Protein AF-A0A6J4TPU3-F1 (afdb_monomer)

Mean predicted aligned error: 2.57 Å

InterPro domains:
  IPR001926 Tryptophan synthase beta chain-like, PALP domain [PF00291] (1-120)
  IPR036052 Tryptophan synthase beta chain-like, PALP domain superfamily [G3DSA:3.40.50.1100] (1-124)
  IPR036052 Tryptophan synthase beta chain-like, PALP domain superfamily [SSF53686] (1-128)

Secondary structure (DSSP, 8-state):
-HHHHHHHH-TTS--EEEEEGGG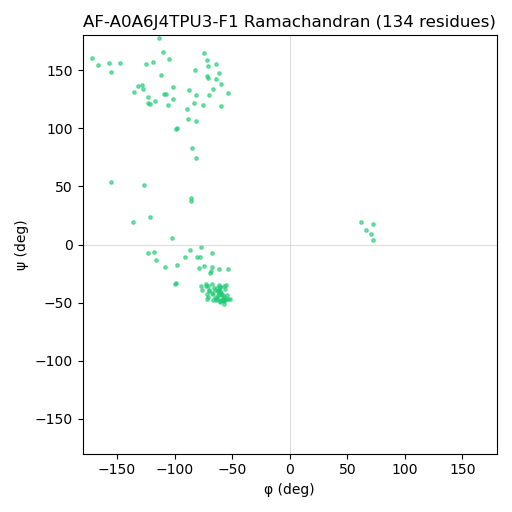-HHHHHHHHTS----PPP-SS-GGG--SS--HHHHHHHHHH-SEEEEE-HHHHHHHHHHHHHHH-----HHHHHHHHHHHTTSS--TTS------------HHHHHHHHHT--

Foldseek 3Di:
DVLVVCCVPPVVDAAEAEAAPQQCQLQVCLVVVHKDFADQGDAQQPVRRGRIDDPVVSVSCNVRHPYYYYAYNLLLLVQQLCCCVPVVDQAGSNQSRQVSCDVVVVDDQPPHDDDGGRPGRPDDPVRNVCSNPVPD

Sequence (136 aa):
GCATAAEALAAAARVVGVEPEAGDDVRQSLAAGRPVTIATPRTIADGQQTNAPGRHTFAVISSLVDEVTVASDDEIVAAMRFLFERTKLVVEPSGACALAALLAGRVDGRGLRVGVTLSGGNVDVRRFAALLTGLR

Radius of gyration: 15.07 Å; Cα contacts (8 Å, |Δi|>4): 212; chains: 1; bounding box: 31×36×42 Å

Organism: NCBI:txid1497501

Nearest PDB structures (foldseek):
  2zpu-assembly1_A  TM=9.771E-01  e=3.877E-13  Schizosaccharomyces pombe
  2gn1-assembly1_A  TM=9.432E-01  e=2.865E-11  Salmonella enterica subsp. enterica serovar Typhimurium
  8y1j-assembly1_B-2  TM=9.125E-01  e=3.987E-10  Pseudomonas aeruginosa PAO1
  8y1j-assembly1_A-2  TM=9.101E-01  e=4.251E-10  Pseudomonas aeruginosa PAO1
  8zkv-assembly1_D  TM=9.083E-01  e=1.746E-09  Escherichia coli K-12

pLDDT: mean 97.0, std 4.71, range [52.81, 98.81]

Structure (mmCIF, N/CA/C/O backbone):
data_AF-A0A6J4TPU3-F1
#
_entry.id   AF-A0A6J4TPU3-F1
#
loop_
_atom_site.group_PDB
_atom_site.id
_atom_site.type_symbol
_atom_site.label_atom_id
_atom_site.label_alt_id
_atom_site.label_comp_id
_atom_site.label_asym_id
_atom_site.label_entity_id
_atom_site.label_seq_id
_atom_site.pdbx_PDB_ins_code
_atom_site.Cartn_x
_atom_site.Cartn_y
_atom_site.Cartn_z
_atom_site.occupancy
_atom_site.B_iso_or_equiv
_atom_site.auth_seq_id
_atom_site.auth_comp_id
_atom_site.auth_asym_id
_atom_site.auth_atom_id
_atom_site.pdbx_PDB_model_num
ATOM 1 N N . GLY A 1 1 ? 0.221 -6.562 12.077 1.00 94.62 1 GLY A N 1
ATOM 2 C CA . GLY A 1 1 ? 1.119 -5.509 12.584 1.00 94.62 1 GLY A CA 1
ATOM 3 C C . GLY A 1 1 ? 0.343 -4.233 12.809 1.00 94.62 1 GLY A C 1
ATOM 4 O O . GLY A 1 1 ? -0.171 -4.046 13.900 1.00 94.62 1 GLY A O 1
ATOM 5 N N . CYS A 1 2 ? 0.193 -3.406 11.772 1.00 96.62 2 CYS A N 1
ATOM 6 C CA . CYS A 1 2 ? -0.519 -2.124 11.850 1.00 96.62 2 CYS A CA 1
ATOM 7 C C . CYS A 1 2 ? -1.938 -2.249 12.420 1.00 96.62 2 CYS A C 1
ATOM 9 O O . CYS A 1 2 ? -2.261 -1.520 13.346 1.00 96.62 2 CYS A O 1
ATOM 11 N N . ALA A 1 3 ? -2.732 -3.222 11.955 1.00 97.19 3 ALA A N 1
ATOM 12 C CA . ALA A 1 3 ? -4.082 -3.456 12.477 1.00 97.19 3 ALA A CA 1
ATOM 13 C C . ALA A 1 3 ? -4.094 -3.737 13.992 1.00 97.19 3 ALA A C 1
ATOM 15 O O . ALA A 1 3 ? -4.868 -3.149 14.728 1.00 97.19 3 ALA A O 1
ATOM 16 N N . THR A 1 4 ? -3.161 -4.556 14.486 1.00 97.44 4 THR A N 1
ATOM 17 C CA . THR A 1 4 ? -3.009 -4.839 15.924 1.00 97.44 4 THR A CA 1
ATOM 18 C C . THR A 1 4 ? -2.671 -3.585 16.734 1.00 97.44 4 THR A C 1
ATOM 20 O O . THR A 1 4 ? -3.175 -3.408 17.837 1.00 97.44 4 THR A O 1
ATOM 23 N N . ALA A 1 5 ? -1.815 -2.708 16.201 1.00 97.06 5 ALA A N 1
ATOM 24 C CA . ALA A 1 5 ? -1.487 -1.445 16.859 1.00 97.06 5 ALA A CA 1
ATOM 25 C C . ALA A 1 5 ? -2.669 -0.461 16.828 1.00 97.06 5 ALA A C 1
ATOM 27 O O . ALA A 1 5 ? -2.918 0.217 17.823 1.00 97.06 5 ALA A O 1
ATOM 28 N N . ALA A 1 6 ? -3.399 -0.401 15.710 1.00 96.44 6 ALA A N 1
ATOM 29 C CA . ALA A 1 6 ? -4.595 0.421 15.565 1.00 96.44 6 ALA A CA 1
ATOM 30 C C . ALA A 1 6 ? -5.694 -0.026 16.536 1.00 96.44 6 ALA A C 1
ATOM 32 O O . ALA A 1 6 ? -6.220 0.815 17.251 1.00 96.44 6 ALA A O 1
ATOM 33 N N . GLU A 1 7 ? -5.940 -1.329 16.663 1.00 96.69 7 GLU A N 1
ATOM 34 C CA . GLU A 1 7 ? -6.887 -1.886 17.636 1.00 96.69 7 GLU A CA 1
ATOM 35 C C . GLU A 1 7 ? -6.573 -1.425 19.070 1.00 96.69 7 GLU A C 1
ATOM 37 O O . GLU A 1 7 ? -7.454 -1.000 19.809 1.00 96.69 7 GLU A O 1
ATOM 42 N N . ALA A 1 8 ? -5.294 -1.431 19.460 1.00 97.44 8 ALA A N 1
ATOM 43 C CA . ALA A 1 8 ? -4.889 -1.055 20.814 1.00 97.44 8 ALA A CA 1
ATOM 44 C C . ALA A 1 8 ? -4.894 0.464 21.076 1.00 97.44 8 ALA A C 1
ATOM 46 O O . ALA A 1 8 ? -5.163 0.894 22.197 1.00 97.44 8 ALA A O 1
ATOM 47 N N . LEU A 1 9 ? -4.538 1.283 20.080 1.00 96.94 9 LEU A N 1
ATOM 48 C CA . LEU A 1 9 ? -4.271 2.720 20.265 1.00 96.94 9 LEU A CA 1
ATOM 49 C C . LEU A 1 9 ? -5.358 3.630 19.682 1.00 96.94 9 LEU A C 1
ATOM 51 O O . LEU A 1 9 ? -5.434 4.807 20.030 1.00 96.94 9 LEU A O 1
ATOM 55 N N . ALA A 1 10 ? -6.168 3.105 18.771 1.00 94.12 10 ALA A N 1
ATOM 56 C CA . ALA A 1 10 ? -7.156 3.838 17.998 1.00 94.12 10 ALA A CA 1
ATOM 57 C C . ALA A 1 10 ? -8.286 2.898 17.537 1.00 94.12 10 ALA A C 1
ATOM 59 O O . ALA A 1 10 ? -8.596 2.863 16.354 1.00 94.12 10 ALA A O 1
ATOM 60 N N . ALA A 1 11 ? -8.914 2.161 18.460 1.00 90.06 11 ALA A N 1
ATOM 61 C CA . ALA A 1 11 ? -9.918 1.125 18.159 1.00 90.06 11 ALA A CA 1
ATOM 62 C C . ALA A 1 11 ? -11.105 1.586 17.281 1.00 90.06 11 ALA A C 1
ATOM 64 O O . ALA A 1 11 ? -11.778 0.774 16.662 1.00 90.06 11 ALA A O 1
ATOM 65 N N . ALA A 1 12 ? -11.386 2.893 17.222 1.00 93.38 12 ALA A N 1
ATOM 66 C CA . ALA A 1 12 ? -12.421 3.458 16.350 1.00 93.38 12 ALA A CA 1
ATOM 67 C C . ALA A 1 12 ? -11.930 3.774 14.919 1.00 93.38 12 ALA A C 1
ATOM 69 O O . ALA A 1 12 ? -12.712 4.241 14.090 1.00 93.38 12 ALA A O 1
ATOM 70 N N . ALA A 1 13 ? -10.637 3.610 14.634 1.00 95.81 13 ALA A N 1
ATOM 71 C CA . ALA A 1 13 ? -10.059 3.881 13.328 1.00 95.81 13 ALA A CA 1
ATOM 72 C C . ALA A 1 13 ? -10.300 2.704 12.384 1.00 95.81 13 ALA A C 1
ATOM 74 O O . ALA A 1 13 ? -9.939 1.572 12.685 1.00 95.81 13 ALA A O 1
ATOM 75 N N . ARG A 1 14 ? -10.831 3.010 11.200 1.00 96.94 14 ARG A N 1
ATOM 76 C CA . ARG A 1 14 ? -10.950 2.049 10.106 1.00 96.94 14 ARG A CA 1
ATOM 77 C C . ARG A 1 14 ? -9.569 1.716 9.537 1.00 96.94 14 ARG A C 1
ATOM 79 O O . ARG A 1 14 ? -8.823 2.623 9.158 1.00 96.94 14 ARG A O 1
ATOM 86 N N . VAL A 1 15 ? -9.253 0.433 9.425 1.00 98.19 15 VAL A N 1
ATOM 87 C CA . VAL A 1 15 ? -8.020 -0.103 8.846 1.00 98.19 15 VAL A CA 1
ATOM 88 C C . VAL A 1 15 ? -8.322 -0.698 7.475 1.00 98.19 15 VAL A C 1
ATOM 90 O O . VAL A 1 15 ? -9.088 -1.649 7.351 1.00 98.19 15 VAL A O 1
ATOM 93 N N . VAL A 1 16 ? -7.674 -0.158 6.442 1.00 98.62 16 VAL A N 1
ATOM 94 C CA . VAL A 1 16 ? -7.819 -0.633 5.060 1.00 98.62 16 VAL A CA 1
ATOM 95 C C . VAL A 1 16 ? -6.483 -1.169 4.554 1.00 98.62 16 VAL A C 1
ATOM 97 O O . VAL A 1 16 ? -5.477 -0.459 4.575 1.00 98.62 16 VAL A O 1
ATOM 100 N N . GLY A 1 17 ? -6.471 -2.427 4.113 1.00 98.44 17 GLY A N 1
ATOM 101 C CA . GLY A 1 17 ? -5.370 -3.014 3.353 1.00 98.44 17 GLY A CA 1
ATOM 102 C C . GLY A 1 17 ? -5.469 -2.647 1.873 1.00 98.44 17 GLY A C 1
ATOM 103 O O . GLY A 1 17 ? -6.563 -2.441 1.348 1.00 98.44 17 GLY A O 1
ATOM 104 N N . VAL A 1 18 ? -4.329 -2.562 1.193 1.00 98.69 18 VAL A N 1
ATOM 105 C CA . VAL A 1 18 ? -4.284 -2.275 -0.243 1.00 98.69 18 VAL A CA 1
ATOM 106 C C . VAL A 1 18 ? -3.294 -3.214 -0.907 1.00 98.69 18 VAL A C 1
ATOM 108 O O . VAL A 1 18 ? -2.171 -3.339 -0.430 1.00 98.69 18 VAL A O 1
ATOM 111 N N . GLU A 1 19 ? -3.725 -3.842 -1.994 1.00 98.75 19 GLU A N 1
ATOM 112 C CA . GLU A 1 19 ? -2.927 -4.749 -2.820 1.00 98.75 19 GLU A CA 1
ATOM 113 C C . GLU A 1 19 ? -2.797 -4.202 -4.254 1.00 98.75 19 GLU A C 1
ATOM 115 O O . GLU A 1 19 ? -3.641 -3.415 -4.698 1.00 98.75 19 GLU A O 1
ATOM 120 N N . PRO A 1 20 ? -1.772 -4.599 -5.025 1.00 98.62 20 PRO A N 1
ATOM 121 C CA . PRO A 1 20 ? -1.796 -4.397 -6.468 1.00 98.62 20 PRO A CA 1
ATOM 122 C C . PRO A 1 20 ? -2.937 -5.218 -7.091 1.00 98.62 20 PRO A C 1
ATOM 124 O O . PRO A 1 20 ? -3.167 -6.357 -6.699 1.00 98.62 20 PRO A O 1
ATOM 127 N N . GLU A 1 21 ? -3.624 -4.685 -8.104 1.00 98.31 21 GLU A N 1
ATOM 128 C CA . GLU A 1 21 ? -4.776 -5.352 -8.742 1.00 98.31 21 GLU A CA 1
ATOM 129 C C . GLU A 1 21 ? -4.455 -6.762 -9.264 1.00 98.31 21 GLU A C 1
ATOM 131 O O . GLU A 1 21 ? -5.290 -7.657 -9.186 1.00 98.31 21 GLU A O 1
ATOM 136 N N . ALA A 1 22 ? -3.233 -6.984 -9.755 1.00 97.44 22 ALA A N 1
ATOM 137 C CA . ALA A 1 22 ? -2.802 -8.294 -10.235 1.00 97.44 22 ALA A CA 1
ATOM 138 C C . ALA A 1 22 ? -2.520 -9.313 -9.113 1.00 97.44 22 ALA A C 1
ATOM 140 O O . ALA A 1 22 ? -2.416 -10.501 -9.415 1.00 97.44 22 ALA A O 1
ATOM 141 N N . GLY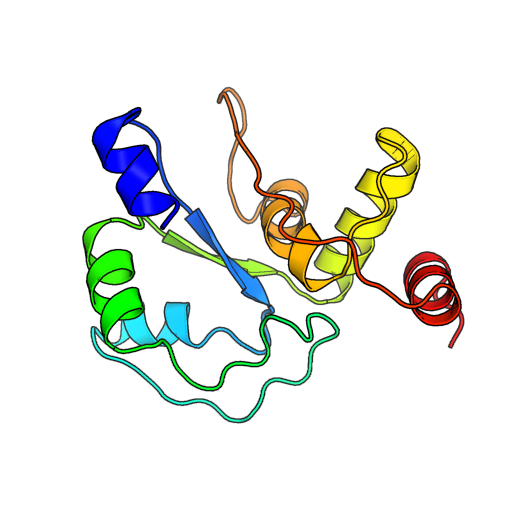 A 1 23 ? -2.326 -8.855 -7.871 1.00 97.12 23 GLY A N 1
ATOM 142 C CA . GLY A 1 23 ? -1.902 -9.641 -6.709 1.00 97.12 23 GLY A CA 1
ATOM 143 C C . GLY A 1 23 ? -2.843 -9.474 -5.522 1.00 97.12 23 GLY A C 1
ATOM 144 O O . GLY A 1 23 ? -2.394 -9.156 -4.431 1.00 97.12 23 GLY A O 1
ATOM 145 N N . ASP A 1 24 ? -4.142 -9.654 -5.747 1.00 97.94 24 ASP A N 1
ATOM 146 C CA . ASP A 1 24 ? -5.213 -9.454 -4.766 1.00 97.94 24 ASP A CA 1
ATOM 147 C C . ASP A 1 24 ? -5.472 -10.704 -3.891 1.00 97.94 24 ASP A C 1
ATOM 149 O O . ASP A 1 24 ? -6.617 -11.080 -3.610 1.00 97.94 24 ASP A O 1
ATOM 153 N N . ASP A 1 25 ? -4.402 -11.397 -3.486 1.00 98.25 25 ASP A N 1
ATOM 154 C CA . ASP A 1 25 ? -4.486 -12.696 -2.815 1.00 98.25 25 ASP A CA 1
ATOM 155 C C . ASP A 1 25 ? -5.151 -12.619 -1.434 1.00 98.25 25 ASP A C 1
ATOM 157 O O . ASP A 1 25 ? -5.953 -13.496 -1.082 1.00 98.25 25 ASP A O 1
ATOM 161 N N . VAL A 1 26 ? -4.909 -11.552 -0.669 1.00 98.44 26 VAL A N 1
ATOM 162 C CA . VAL A 1 26 ? -5.548 -11.318 0.628 1.00 98.44 26 VAL A CA 1
ATOM 163 C C . VAL A 1 26 ? -7.019 -10.973 0.437 1.00 98.44 26 VAL A C 1
ATOM 165 O O . VAL A 1 26 ? -7.862 -11.555 1.126 1.00 98.44 26 VAL A O 1
ATOM 168 N N . ARG A 1 27 ? -7.360 -10.089 -0.507 1.00 98.44 27 ARG A N 1
ATOM 169 C CA . ARG A 1 27 ? -8.753 -9.748 -0.826 1.00 98.44 27 ARG A CA 1
ATOM 170 C C . ARG A 1 27 ? -9.560 -10.984 -1.223 1.00 98.44 27 ARG A C 1
ATOM 172 O O . ARG A 1 27 ? -10.650 -11.200 -0.684 1.00 98.44 27 ARG A O 1
ATOM 179 N N . GLN A 1 28 ? -9.030 -11.820 -2.118 1.00 98.44 28 GLN A N 1
ATOM 180 C CA . GLN A 1 28 ? -9.670 -13.083 -2.500 1.00 98.44 28 GLN A CA 1
ATOM 181 C C . GLN A 1 28 ? -9.794 -14.040 -1.308 1.00 98.44 28 GLN A C 1
ATOM 183 O O . GLN A 1 28 ? -10.832 -14.681 -1.128 1.00 98.44 28 GLN A O 1
ATOM 188 N N . SER A 1 29 ? -8.767 -14.112 -0.459 1.00 98.62 29 SER A N 1
ATOM 189 C CA . SER A 1 29 ? -8.778 -14.962 0.735 1.00 98.62 29 SER A CA 1
ATOM 190 C C . SER A 1 29 ? -9.835 -14.538 1.758 1.00 98.62 29 SER A C 1
ATOM 192 O O . SER A 1 29 ? -10.502 -15.386 2.353 1.00 98.62 29 SER A O 1
ATOM 194 N N . LEU A 1 30 ? -10.024 -13.230 1.954 1.00 98.38 30 LEU A N 1
ATOM 195 C CA . LEU A 1 30 ? -11.066 -12.687 2.827 1.00 98.38 30 LEU A CA 1
ATOM 196 C C . LEU A 1 30 ? -12.461 -13.016 2.298 1.00 98.38 30 LEU A C 1
ATOM 198 O O . LEU A 1 30 ? -13.292 -13.514 3.054 1.00 98.38 30 LEU A O 1
ATOM 202 N N . ALA A 1 31 ? -12.692 -12.829 0.997 1.00 97.94 31 ALA A N 1
ATOM 203 C CA . ALA A 1 31 ? -13.959 -13.192 0.363 1.00 97.94 31 ALA A CA 1
ATOM 204 C C . ALA A 1 31 ? -14.255 -14.701 0.463 1.00 97.94 31 ALA A C 1
ATOM 206 O O . ALA A 1 31 ? -15.404 -15.102 0.634 1.00 97.94 31 ALA A O 1
ATOM 207 N N . ALA A 1 32 ? -13.220 -15.543 0.391 1.00 98.00 32 ALA A N 1
ATOM 208 C CA . ALA A 1 32 ? -13.342 -16.991 0.530 1.00 98.00 32 ALA A CA 1
ATOM 209 C C . ALA A 1 32 ? -13.430 -17.478 1.992 1.00 98.00 32 ALA A C 1
ATOM 211 O O . ALA A 1 32 ? -13.684 -18.662 2.219 1.00 98.00 32 ALA A O 1
ATOM 212 N N . GLY A 1 33 ? -13.166 -16.615 2.980 1.00 97.69 33 GLY A N 1
ATOM 213 C CA . GLY A 1 33 ? -13.057 -16.989 4.396 1.00 97.69 33 GLY A CA 1
ATOM 214 C C . GLY A 1 33 ? -11.867 -17.904 4.722 1.00 97.69 33 GLY A C 1
ATOM 215 O O . GLY A 1 33 ? -11.815 -18.497 5.799 1.00 97.69 33 GLY A O 1
ATOM 216 N N . ARG A 1 34 ? -10.913 -18.062 3.798 1.00 97.94 34 ARG A N 1
ATOM 217 C CA . ARG A 1 34 ? -9.726 -18.918 3.941 1.00 97.94 34 ARG A CA 1
ATOM 218 C C . ARG A 1 34 ? -8.609 -18.445 3.010 1.00 97.94 34 ARG A C 1
ATOM 220 O O . ARG A 1 34 ? -8.926 -17.893 1.960 1.00 97.94 34 ARG A O 1
ATOM 227 N N . PRO A 1 35 ? -7.329 -18.745 3.302 1.00 98.25 35 PRO A N 1
ATOM 228 C CA . PRO A 1 35 ? -6.244 -18.479 2.365 1.00 98.25 35 PRO A CA 1
ATOM 229 C C . PRO A 1 35 ? -6.512 -19.094 0.983 1.00 98.25 35 PRO A C 1
ATOM 231 O O . PRO A 1 35 ? -6.870 -20.274 0.857 1.00 98.25 35 PRO A O 1
ATOM 234 N N . VAL A 1 36 ? -6.343 -18.270 -0.043 1.00 98.06 36 VAL A N 1
ATOM 235 C CA . VAL A 1 36 ? -6.380 -18.615 -1.464 1.00 98.06 36 VAL A CA 1
ATOM 236 C C . VAL A 1 36 ? -4.974 -18.442 -2.024 1.00 98.06 36 VAL A C 1
ATOM 238 O O . VAL A 1 36 ? -4.216 -17.589 -1.571 1.00 98.06 36 VAL A O 1
ATOM 241 N N . THR A 1 37 ? -4.616 -19.289 -2.987 1.00 98.50 37 THR A N 1
ATOM 242 C CA . THR A 1 37 ? -3.353 -19.178 -3.715 1.00 98.50 37 THR A CA 1
ATOM 243 C C . THR A 1 37 ? -3.618 -18.732 -5.143 1.00 98.50 37 THR A C 1
ATOM 245 O O . THR A 1 37 ? -4.430 -19.347 -5.834 1.00 98.50 37 THR A O 1
ATOM 248 N N . ILE A 1 38 ? -2.909 -17.699 -5.584 1.00 98.12 38 ILE A N 1
ATOM 249 C CA . ILE A 1 38 ? -2.936 -17.166 -6.946 1.00 98.12 38 ILE A CA 1
ATOM 250 C C . ILE A 1 38 ? -1.622 -17.462 -7.681 1.00 98.12 38 ILE A C 1
ATOM 252 O O . ILE A 1 38 ? -0.607 -17.828 -7.079 1.00 98.12 38 ILE A O 1
ATOM 256 N N . ALA A 1 39 ? -1.623 -17.294 -9.004 1.00 97.38 39 ALA A N 1
ATOM 257 C CA . ALA A 1 39 ? -0.386 -17.263 -9.783 1.00 97.38 39 ALA A CA 1
ATOM 258 C C . ALA A 1 39 ? 0.472 -16.053 -9.381 1.00 97.38 39 ALA A C 1
ATOM 260 O O . ALA A 1 39 ? -0.065 -15.055 -8.911 1.00 97.38 39 ALA A O 1
ATOM 261 N N . THR A 1 40 ? 1.793 -16.120 -9.579 1.00 97.31 40 THR A N 1
ATOM 262 C CA . THR A 1 40 ? 2.672 -15.003 -9.200 1.00 97.31 40 THR A CA 1
ATOM 263 C C . THR A 1 40 ? 2.258 -13.750 -9.970 1.00 97.31 40 THR A C 1
ATOM 265 O O . THR A 1 40 ? 2.284 -13.765 -11.209 1.00 97.31 40 THR A O 1
ATOM 268 N N . PRO A 1 41 ? 1.855 -12.685 -9.263 1.00 97.12 41 PRO A N 1
ATOM 269 C CA . PRO A 1 41 ? 1.232 -11.539 -9.892 1.00 97.12 41 PRO A CA 1
ATOM 270 C C . PRO A 1 41 ? 2.263 -10.759 -10.701 1.00 97.12 41 PRO A C 1
ATOM 272 O O . PRO A 1 41 ? 3.430 -10.628 -10.323 1.00 97.12 41 PRO A O 1
ATOM 275 N N . ARG A 1 42 ? 1.836 -10.229 -11.844 1.00 98.00 42 ARG A N 1
ATOM 276 C CA . ARG A 1 42 ? 2.671 -9.376 -12.694 1.00 98.00 42 ARG A CA 1
ATOM 277 C C . ARG A 1 42 ? 2.319 -7.922 -12.410 1.00 98.00 42 ARG A C 1
ATOM 279 O O . ARG A 1 42 ? 1.319 -7.435 -12.918 1.00 98.00 42 ARG A O 1
ATOM 286 N N . THR A 1 43 ? 3.137 -7.268 -11.595 1.00 98.31 43 THR A N 1
ATOM 287 C CA . THR A 1 43 ? 2.963 -5.876 -11.160 1.00 98.31 43 THR A CA 1
ATOM 288 C C . THR A 1 43 ? 4.328 -5.222 -10.959 1.00 98.31 43 THR A C 1
ATOM 290 O O . THR A 1 43 ? 5.328 -5.905 -10.714 1.00 98.31 43 THR A O 1
ATOM 293 N N . ILE A 1 44 ? 4.384 -3.894 -11.047 1.00 98.06 44 ILE A N 1
ATOM 294 C CA . ILE A 1 44 ? 5.559 -3.110 -10.652 1.00 98.06 44 ILE A CA 1
ATOM 295 C C . ILE A 1 44 ? 5.836 -3.142 -9.139 1.00 98.06 44 ILE A C 1
ATOM 297 O O . ILE A 1 44 ? 6.964 -2.828 -8.754 1.00 98.06 44 ILE A O 1
ATOM 301 N N . ALA A 1 45 ? 4.849 -3.503 -8.309 1.00 97.94 45 ALA A N 1
ATOM 302 C CA . ALA A 1 45 ? 4.955 -3.628 -6.854 1.00 97.94 45 ALA A CA 1
ATOM 303 C C . ALA A 1 45 ? 5.581 -4.972 -6.448 1.00 97.94 45 ALA A C 1
ATOM 305 O O . ALA A 1 45 ? 4.912 -5.890 -5.978 1.00 97.94 45 ALA A O 1
ATOM 306 N N . ASP A 1 46 ? 6.892 -5.079 -6.639 1.00 96.88 46 ASP A N 1
ATOM 307 C CA . ASP A 1 46 ? 7.711 -6.270 -6.391 1.00 96.88 46 ASP A CA 1
ATOM 308 C C . ASP A 1 46 ? 7.624 -6.810 -4.953 1.00 96.88 46 ASP A C 1
ATOM 310 O O . ASP A 1 46 ? 7.540 -8.018 -4.736 1.00 96.88 46 ASP A O 1
ATOM 314 N N . GLY A 1 47 ? 7.554 -5.918 -3.967 1.00 96.94 47 GLY A N 1
ATOM 315 C CA . GLY A 1 47 ? 7.366 -6.256 -2.554 1.00 96.94 47 GLY A CA 1
ATOM 316 C C . GLY A 1 47 ? 5.991 -6.843 -2.210 1.00 96.94 47 GLY A C 1
ATOM 317 O O . GLY A 1 47 ? 5.790 -7.282 -1.080 1.00 96.94 47 GLY A O 1
ATOM 318 N N . GLN A 1 48 ? 5.053 -6.863 -3.161 1.00 97.50 48 GLN A N 1
ATOM 319 C CA . GLN A 1 48 ? 3.696 -7.396 -3.004 1.00 97.50 48 GLN A CA 1
ATOM 320 C C . GLN A 1 48 ? 3.398 -8.525 -4.002 1.00 97.50 48 GLN A C 1
ATOM 322 O O . GLN A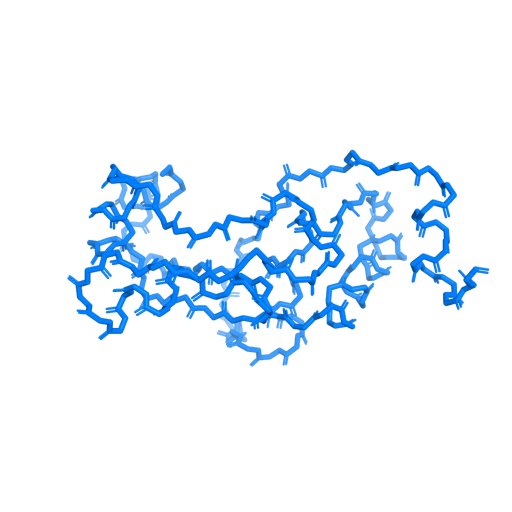 1 48 ? 2.244 -8.791 -4.319 1.00 97.50 48 GLN A O 1
ATOM 327 N N . GLN A 1 49 ? 4.428 -9.214 -4.509 1.00 97.56 49 GLN A N 1
ATOM 328 C CA . GLN A 1 49 ? 4.254 -10.347 -5.428 1.00 97.56 49 GLN A CA 1
ATOM 329 C C . GLN A 1 49 ? 4.035 -11.690 -4.719 1.00 97.56 49 GLN A C 1
ATOM 331 O O . GLN A 1 49 ? 4.546 -12.728 -5.148 1.00 97.56 49 GLN A O 1
ATOM 336 N N . THR A 1 50 ? 3.294 -11.677 -3.613 1.00 96.38 50 THR A N 1
ATOM 337 C CA . THR A 1 50 ? 2.930 -12.896 -2.893 1.00 96.38 50 THR A CA 1
ATOM 338 C C . THR A 1 50 ? 1.906 -13.710 -3.671 1.00 96.38 50 THR A C 1
ATOM 340 O O . THR A 1 50 ? 1.166 -13.208 -4.509 1.00 96.38 50 THR A O 1
ATOM 343 N N . ASN A 1 51 ? 1.905 -15.018 -3.424 1.00 97.38 51 ASN A N 1
ATOM 344 C CA . ASN A 1 51 ? 0.935 -15.929 -4.019 1.00 97.38 51 ASN A CA 1
ATOM 345 C C . ASN A 1 51 ? -0.232 -16.235 -3.075 1.00 97.38 51 ASN A C 1
ATOM 347 O O . ASN A 1 51 ? -1.218 -16.798 -3.530 1.00 97.38 51 ASN A O 1
ATOM 351 N N . ALA A 1 52 ? -0.091 -15.980 -1.775 1.00 98.06 52 ALA A N 1
ATOM 352 C CA . ALA A 1 52 ? -1.085 -16.278 -0.749 1.00 98.06 52 ALA A CA 1
ATOM 353 C C . ALA A 1 52 ? -0.729 -15.550 0.558 1.00 98.06 52 ALA A C 1
ATOM 355 O O . ALA A 1 52 ? 0.467 -15.373 0.846 1.00 98.06 52 ALA A O 1
ATOM 356 N N . PRO A 1 53 ? -1.713 -15.258 1.427 1.00 97.88 53 PRO A N 1
ATOM 357 C CA . PRO A 1 53 ? -1.427 -14.667 2.717 1.00 97.88 53 PRO A CA 1
ATOM 358 C C . PRO A 1 53 ? -0.776 -15.693 3.648 1.00 97.88 53 PRO A C 1
ATOM 360 O O . PRO A 1 53 ? -1.126 -16.877 3.681 1.00 97.88 53 PRO A O 1
ATOM 363 N N . GLY A 1 54 ? 0.147 -15.222 4.483 1.00 97.69 54 GLY A N 1
ATOM 364 C CA . GLY A 1 54 ? 0.730 -16.039 5.543 1.00 97.69 54 GLY A CA 1
ATOM 365 C C . GLY A 1 54 ? -0.320 -16.510 6.556 1.00 97.69 54 GLY A C 1
ATOM 366 O O . GLY A 1 54 ? -1.259 -15.790 6.888 1.00 97.69 54 GLY A O 1
ATOM 367 N N . ARG A 1 55 ? -0.132 -17.706 7.127 1.00 95.06 55 ARG A N 1
ATOM 368 C CA . ARG A 1 55 ? -1.065 -18.296 8.110 1.00 95.06 55 ARG A CA 1
ATOM 369 C C . ARG A 1 55 ? -1.386 -17.353 9.276 1.00 95.06 55 ARG A C 1
ATOM 371 O O . ARG A 1 55 ? -2.542 -17.210 9.658 1.00 95.06 55 ARG A O 1
ATOM 378 N N . HIS A 1 56 ? -0.358 -16.742 9.862 1.00 96.69 56 HIS A N 1
ATOM 379 C CA . HIS A 1 56 ? -0.521 -15.866 11.024 1.00 96.69 56 HIS A CA 1
ATOM 380 C C . HIS A 1 56 ? -1.085 -14.499 10.645 1.00 96.69 56 HIS A C 1
ATOM 382 O O . HIS A 1 56 ? -1.916 -13.957 11.368 1.00 96.69 56 HIS A O 1
ATOM 388 N N . THR A 1 57 ? -0.652 -13.942 9.514 1.00 97.94 57 THR A N 1
ATOM 389 C CA . THR A 1 57 ? -1.125 -12.635 9.061 1.00 97.94 57 THR A CA 1
ATOM 390 C C . THR A 1 57 ? -2.573 -12.708 8.610 1.00 97.94 57 THR A C 1
ATOM 392 O O . THR A 1 57 ? -3.329 -11.820 8.979 1.00 97.94 57 THR A O 1
ATOM 395 N N . PHE A 1 58 ? -2.993 -13.781 7.931 1.00 98.50 58 PHE A N 1
ATOM 396 C CA . PHE A 1 58 ? -4.386 -13.967 7.530 1.00 98.50 58 PHE A CA 1
ATOM 397 C C . PHE A 1 58 ? -5.338 -13.944 8.727 1.00 98.50 58 PHE A C 1
ATOM 399 O O . PHE A 1 58 ? -6.304 -13.198 8.696 1.00 98.50 58 PHE A O 1
ATOM 406 N N . ALA A 1 59 ? -5.037 -14.679 9.804 1.00 97.88 59 ALA A N 1
ATOM 407 C CA . ALA A 1 59 ? -5.892 -14.713 10.996 1.00 97.88 59 ALA A CA 1
ATOM 408 C C . ALA A 1 59 ? -6.052 -13.331 11.661 1.00 97.88 59 ALA A C 1
ATOM 410 O O . ALA A 1 59 ? -7.117 -12.992 12.174 1.00 97.88 59 ALA A O 1
ATOM 411 N N . VAL A 1 60 ? -4.986 -12.525 11.652 1.00 98.31 60 VAL A N 1
ATOM 412 C CA . VAL A 1 60 ? -5.019 -11.149 12.166 1.00 98.31 60 VAL A CA 1
ATOM 413 C C . VAL A 1 60 ? -5.805 -10.244 11.220 1.00 98.31 60 VAL A C 1
ATOM 415 O O . VAL A 1 60 ? -6.658 -9.490 11.673 1.00 98.31 60 VAL A O 1
ATOM 418 N N . ILE A 1 61 ? -5.532 -10.326 9.916 1.00 98.31 61 ILE A N 1
ATOM 419 C CA . ILE A 1 61 ? -6.192 -9.520 8.885 1.00 98.31 61 ILE A CA 1
ATOM 420 C C . ILE A 1 61 ? -7.696 -9.798 8.883 1.00 98.31 61 ILE A C 1
ATOM 422 O O . ILE A 1 61 ? -8.475 -8.862 8.983 1.00 98.31 61 ILE A O 1
ATOM 426 N N . SER A 1 62 ? -8.107 -11.067 8.877 1.00 97.81 62 SER A N 1
ATOM 427 C CA . SER A 1 62 ? -9.518 -11.465 8.880 1.00 97.81 62 SER A CA 1
ATOM 428 C C . SER A 1 62 ? -10.288 -11.004 10.114 1.00 97.81 62 SER A C 1
ATOM 430 O O . SER A 1 62 ? -11.512 -10.982 10.080 1.00 97.81 62 SER A O 1
ATOM 432 N N . SER A 1 63 ? -9.586 -10.696 11.208 1.00 97.38 63 SER A N 1
ATOM 433 C CA . SER A 1 63 ? -10.205 -10.280 12.468 1.00 97.38 63 SER A CA 1
ATOM 434 C C . SER A 1 63 ? -10.202 -8.764 12.668 1.00 97.38 63 SER A C 1
ATOM 436 O O . SER A 1 63 ? -11.105 -8.257 13.320 1.00 97.38 63 SER A O 1
ATOM 438 N N . LEU A 1 64 ? -9.180 -8.056 12.171 1.00 97.88 64 LEU A N 1
ATOM 439 C CA . LEU A 1 64 ? -8.906 -6.657 12.538 1.00 97.88 64 LEU A CA 1
ATOM 440 C C . LEU A 1 64 ? -8.860 -5.676 11.357 1.00 97.88 64 LEU A C 1
ATOM 442 O O . LEU A 1 64 ? -8.672 -4.484 11.578 1.00 97.88 64 LEU A O 1
ATOM 446 N N . VAL A 1 65 ? -8.915 -6.145 10.109 1.00 98.12 65 VAL A N 1
ATOM 447 C CA . VAL A 1 65 ? -8.906 -5.266 8.929 1.00 98.12 65 VAL A CA 1
ATOM 448 C C . VAL A 1 65 ? -10.328 -5.149 8.402 1.00 98.12 65 VAL A C 1
ATOM 450 O O . VAL A 1 65 ? -10.955 -6.160 8.096 1.00 98.12 65 VAL A O 1
ATOM 453 N N . ASP A 1 66 ? -10.821 -3.919 8.273 1.00 97.62 66 ASP A N 1
ATOM 454 C CA . ASP A 1 66 ? -12.198 -3.652 7.848 1.00 97.62 66 ASP A CA 1
ATOM 455 C C . ASP A 1 66 ? -12.412 -3.922 6.358 1.00 97.62 66 ASP A C 1
ATOM 457 O O . ASP A 1 66 ? -13.490 -4.329 5.932 1.00 97.62 66 ASP A O 1
ATOM 461 N N . GLU A 1 67 ? -11.389 -3.659 5.546 1.00 96.81 67 GLU A N 1
ATOM 462 C CA . GLU A 1 67 ? -11.461 -3.803 4.097 1.00 96.81 67 GLU A CA 1
ATOM 463 C C . GLU A 1 67 ? -10.080 -4.040 3.492 1.00 96.81 67 GLU A C 1
ATOM 465 O O . GLU A 1 67 ? -9.080 -3.500 3.963 1.00 96.81 67 GLU A O 1
ATOM 470 N N . VAL A 1 68 ? -10.034 -4.800 2.397 1.00 98.44 68 VAL A N 1
ATOM 471 C CA . VAL A 1 68 ? -8.882 -4.833 1.496 1.00 98.44 68 VAL A CA 1
ATOM 472 C C . VAL A 1 68 ? -9.340 -4.428 0.101 1.00 98.44 68 VAL A C 1
ATOM 474 O O . VAL A 1 68 ? -10.232 -5.053 -0.476 1.00 98.44 68 VAL A O 1
ATOM 477 N N . THR A 1 69 ? -8.736 -3.367 -0.424 1.00 98.38 69 THR A N 1
ATOM 478 C CA . THR A 1 69 ? -8.989 -2.856 -1.775 1.00 98.38 69 THR A CA 1
ATOM 479 C C . THR A 1 69 ? -7.749 -3.019 -2.649 1.00 98.38 69 THR A C 1
ATOM 481 O O . THR A 1 69 ? -6.716 -3.509 -2.197 1.00 98.38 69 THR A O 1
ATOM 484 N N . VAL A 1 70 ? -7.851 -2.632 -3.917 1.00 98.56 70 VAL A N 1
ATOM 485 C CA . VAL A 1 70 ? -6.764 -2.779 -4.889 1.00 98.56 70 VAL A CA 1
ATOM 486 C C . VAL A 1 70 ? -6.401 -1.455 -5.547 1.00 98.56 70 VAL A C 1
ATOM 488 O O . VAL A 1 70 ? -7.237 -0.554 -5.646 1.00 98.56 70 VAL A O 1
ATOM 491 N N . ALA A 1 71 ? -5.163 -1.365 -6.026 1.00 98.62 71 ALA A N 1
ATOM 492 C CA . ALA A 1 71 ? -4.684 -0.302 -6.899 1.00 98.62 71 ALA A CA 1
ATOM 493 C C . ALA A 1 71 ? -4.003 -0.895 -8.142 1.00 98.62 71 ALA A C 1
ATOM 495 O O . ALA A 1 71 ? -3.230 -1.848 -8.055 1.00 98.62 71 ALA A O 1
ATOM 496 N N . SER A 1 72 ? -4.278 -0.320 -9.303 1.00 98.69 72 SER A N 1
ATOM 497 C CA . SER A 1 72 ? -3.588 -0.634 -10.556 1.00 98.69 72 SER A CA 1
ATOM 498 C C . SER A 1 72 ? -2.155 -0.089 -10.559 1.00 98.69 72 SER A C 1
ATOM 500 O O . SER A 1 72 ? -1.831 0.870 -9.853 1.00 98.69 72 SER A O 1
ATOM 502 N N . ASP A 1 73 ? -1.295 -0.658 -11.405 1.00 98.56 73 ASP A N 1
ATOM 503 C CA . ASP A 1 73 ? 0.085 -0.184 -11.577 1.00 98.56 73 ASP A CA 1
ATOM 504 C C . ASP A 1 73 ? 0.142 1.300 -11.996 1.00 98.56 73 ASP A C 1
ATOM 506 O O . ASP A 1 73 ? 1.004 2.042 -11.522 1.00 98.56 73 ASP A O 1
ATOM 510 N N . ASP A 1 74 ? -0.808 1.763 -12.813 1.00 98.31 74 ASP A N 1
ATOM 511 C CA . ASP A 1 74 ? -0.894 3.167 -13.234 1.00 98.31 74 ASP A CA 1
ATOM 512 C C . ASP A 1 74 ? -1.259 4.099 -12.064 1.00 98.31 74 ASP A C 1
ATOM 514 O O . ASP A 1 74 ? -0.657 5.165 -11.900 1.00 98.31 74 ASP A O 1
ATOM 518 N N . GLU A 1 75 ? -2.203 3.693 -11.207 1.00 98.69 75 GLU A N 1
ATOM 519 C CA . GLU A 1 75 ? -2.544 4.425 -9.978 1.00 98.69 75 GLU A CA 1
ATOM 520 C C . GLU A 1 75 ? -1.344 4.461 -9.012 1.00 98.69 75 GLU A C 1
ATOM 522 O O . GLU A 1 75 ? -1.076 5.494 -8.389 1.00 98.69 75 GLU A O 1
ATOM 527 N N . ILE A 1 76 ? -0.572 3.370 -8.924 1.00 9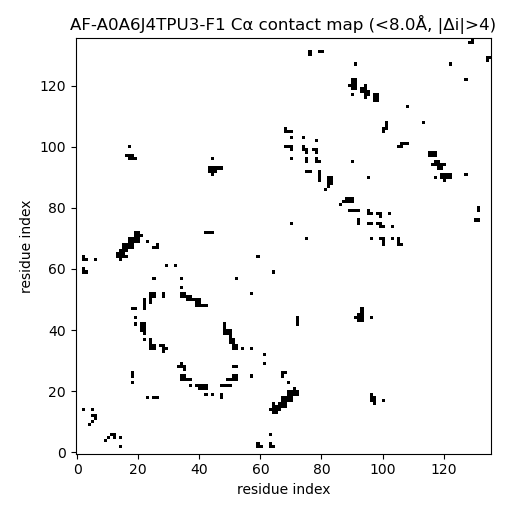8.81 76 ILE A N 1
ATOM 528 C CA . ILE A 1 76 ? 0.663 3.300 -8.129 1.00 98.81 76 ILE A CA 1
ATOM 529 C C . ILE A 1 76 ? 1.707 4.291 -8.658 1.00 98.81 76 ILE A C 1
ATOM 531 O O . ILE A 1 76 ? 2.262 5.068 -7.877 1.00 98.81 76 ILE A O 1
ATOM 535 N N . VAL A 1 77 ? 1.939 4.342 -9.974 1.00 98.62 77 VAL A N 1
ATOM 536 C CA . VAL A 1 77 ? 2.852 5.323 -10.588 1.00 98.62 77 VAL A CA 1
ATOM 537 C C . VAL A 1 77 ? 2.380 6.756 -10.338 1.00 98.62 77 VAL A C 1
ATOM 539 O O . VAL A 1 77 ? 3.194 7.628 -10.018 1.00 98.62 77 VAL A O 1
ATOM 542 N N . ALA A 1 78 ? 1.075 7.020 -10.437 1.00 98.56 78 ALA A N 1
ATOM 543 C CA . ALA A 1 78 ? 0.517 8.336 -10.139 1.00 98.56 78 ALA A CA 1
ATOM 544 C C . ALA A 1 78 ? 0.773 8.750 -8.678 1.00 98.56 78 ALA A C 1
ATOM 546 O O . ALA A 1 78 ? 1.156 9.895 -8.421 1.00 98.56 78 ALA A O 1
ATOM 547 N N . ALA A 1 79 ? 0.646 7.822 -7.725 1.00 98.69 79 ALA A N 1
ATOM 548 C CA . ALA A 1 79 ? 0.973 8.067 -6.322 1.00 98.69 79 ALA A CA 1
ATOM 549 C C . ALA A 1 79 ? 2.472 8.309 -6.096 1.00 98.69 79 ALA A C 1
ATOM 551 O O . ALA A 1 79 ? 2.836 9.246 -5.380 1.00 98.69 79 ALA A O 1
ATOM 552 N N . MET A 1 80 ? 3.348 7.529 -6.742 1.00 98.75 80 MET A N 1
ATOM 553 C CA . MET A 1 80 ? 4.799 7.757 -6.708 1.00 98.75 80 MET A CA 1
ATOM 554 C C . MET A 1 80 ? 5.150 9.162 -7.212 1.00 98.75 80 MET A C 1
ATOM 556 O O . MET A 1 80 ? 5.904 9.890 -6.562 1.00 98.75 80 MET A O 1
ATOM 560 N N . ARG A 1 81 ? 4.563 9.573 -8.344 1.00 98.50 81 ARG A N 1
ATOM 561 C CA . ARG A 1 81 ? 4.738 10.918 -8.903 1.00 98.50 81 ARG A CA 1
ATOM 562 C C . ARG A 1 81 ? 4.264 11.987 -7.925 1.00 98.50 81 ARG A C 1
ATOM 564 O O . ARG A 1 81 ? 4.995 12.941 -7.673 1.00 98.50 81 ARG A O 1
ATOM 571 N N . PHE A 1 82 ? 3.072 11.820 -7.356 1.00 98.62 82 PHE A N 1
ATOM 572 C CA . PHE A 1 82 ? 2.512 12.765 -6.395 1.00 98.62 82 PHE A CA 1
ATOM 573 C C . PHE A 1 82 ? 3.440 12.961 -5.190 1.00 98.62 82 PHE A C 1
ATOM 575 O O . PHE A 1 82 ? 3.747 14.098 -4.833 1.00 98.62 82 PHE A O 1
ATOM 582 N N . LEU A 1 83 ? 3.932 11.872 -4.593 1.00 98.69 83 LEU A N 1
ATOM 583 C CA . LEU A 1 83 ? 4.870 11.913 -3.467 1.00 98.69 83 LEU A CA 1
ATOM 584 C C . LEU A 1 83 ? 6.155 12.659 -3.840 1.00 98.69 83 LEU A C 1
ATOM 586 O O . LEU A 1 83 ? 6.573 13.590 -3.149 1.00 98.69 83 LEU A O 1
ATOM 590 N N . PHE A 1 84 ? 6.744 12.343 -4.988 1.00 98.44 84 PHE A N 1
ATOM 591 C CA . PHE A 1 84 ? 7.954 13.023 -5.432 1.00 98.44 84 PHE A CA 1
ATOM 592 C C . PHE A 1 84 ? 7.726 14.524 -5.697 1.00 98.44 84 PHE A C 1
ATOM 594 O O . PHE A 1 84 ? 8.468 15.390 -5.223 1.00 98.44 84 PHE A O 1
ATOM 601 N N . GLU A 1 85 ? 6.670 14.876 -6.426 1.00 98.06 85 GLU A N 1
ATOM 602 C CA . GLU A 1 85 ? 6.402 16.255 -6.835 1.00 98.06 85 GLU A CA 1
ATOM 603 C C . GLU A 1 85 ? 5.921 17.135 -5.677 1.00 98.06 85 GLU A C 1
ATOM 605 O O . GLU A 1 85 ? 6.283 18.316 -5.620 1.00 98.06 85 GLU A O 1
ATOM 610 N N . ARG A 1 86 ? 5.140 16.584 -4.742 1.00 98.31 86 ARG A N 1
ATOM 611 C CA . ARG A 1 86 ? 4.500 17.352 -3.664 1.00 98.31 86 ARG A CA 1
ATOM 612 C C . ARG A 1 86 ? 5.226 17.277 -2.332 1.00 98.31 86 ARG A C 1
ATOM 614 O O . ARG A 1 86 ? 5.231 18.272 -1.617 1.00 98.31 86 ARG A O 1
ATOM 621 N N . THR A 1 87 ? 5.847 16.146 -2.007 1.00 97.88 87 THR A N 1
ATOM 622 C CA . THR A 1 87 ? 6.481 15.933 -0.695 1.00 97.88 87 THR A CA 1
ATOM 623 C C . THR A 1 87 ? 7.985 15.698 -0.785 1.00 97.88 87 THR A C 1
ATOM 625 O O . THR A 1 87 ? 8.648 15.673 0.247 1.00 97.88 87 THR A O 1
ATOM 628 N N . LYS A 1 88 ? 8.536 15.569 -2.004 1.00 98.12 88 LYS A N 1
ATOM 629 C CA . LYS A 1 88 ? 9.963 15.296 -2.265 1.00 98.12 88 LYS A CA 1
ATOM 630 C C . LYS A 1 88 ? 10.439 13.961 -1.693 1.00 98.12 88 LYS A C 1
ATOM 632 O O . LYS A 1 88 ? 11.639 13.748 -1.541 1.00 98.12 88 LYS A O 1
ATOM 637 N N . LEU A 1 89 ? 9.504 13.056 -1.410 1.00 98.44 89 LEU A N 1
ATOM 638 C CA . LEU A 1 89 ? 9.813 11.707 -0.960 1.00 98.44 89 LEU A CA 1
ATOM 639 C C . LEU A 1 89 ? 10.008 10.795 -2.169 1.00 98.44 89 LEU A C 1
ATOM 641 O O . LEU A 1 89 ? 9.194 10.789 -3.093 1.00 98.44 89 LEU A O 1
ATOM 645 N N . VAL A 1 90 ? 11.078 10.007 -2.135 1.00 98.50 90 VAL A N 1
ATOM 646 C CA . VAL A 1 90 ? 11.270 8.872 -3.041 1.00 98.50 90 VAL A CA 1
ATOM 647 C C . VAL A 1 90 ? 10.634 7.658 -2.378 1.00 98.50 90 VAL A C 1
ATOM 649 O O . VAL A 1 90 ? 11.047 7.255 -1.293 1.00 98.50 90 VAL A O 1
ATOM 652 N N . VAL A 1 91 ? 9.606 7.110 -3.017 1.00 98.75 91 VAL A N 1
ATOM 653 C CA . VAL A 1 91 ? 8.847 5.953 -2.530 1.00 98.75 91 VAL A CA 1
ATOM 654 C C . VAL A 1 91 ? 8.803 4.919 -3.649 1.00 98.75 91 VAL A C 1
ATOM 656 O O . VAL A 1 91 ? 8.590 5.268 -4.811 1.00 98.75 91 VAL A O 1
ATOM 659 N N . GLU A 1 92 ? 9.065 3.660 -3.308 1.00 98.69 92 GLU A N 1
ATOM 660 C CA . GLU A 1 92 ? 9.041 2.547 -4.261 1.00 98.69 92 GLU A CA 1
ATOM 661 C C . GLU A 1 92 ? 7.588 2.173 -4.625 1.00 98.69 92 GLU A C 1
ATOM 663 O O . GLU A 1 92 ? 6.667 2.554 -3.896 1.00 98.69 92 GLU A O 1
ATOM 668 N N . PRO A 1 93 ? 7.342 1.402 -5.701 1.00 98.62 93 PRO A N 1
ATOM 669 C CA . PRO A 1 93 ? 5.976 1.062 -6.106 1.00 98.62 93 PRO A CA 1
ATOM 670 C C . PRO A 1 93 ? 5.152 0.397 -4.993 1.00 98.62 93 PRO A C 1
ATOM 672 O O . PRO A 1 93 ? 4.041 0.833 -4.694 1.00 98.62 93 PRO A O 1
ATOM 675 N N . SER A 1 94 ? 5.725 -0.595 -4.306 1.00 98.56 94 SER A N 1
ATOM 676 C CA . SER A 1 94 ? 5.084 -1.269 -3.167 1.00 98.56 94 SER A CA 1
ATOM 677 C C . SER A 1 94 ? 4.759 -0.292 -2.031 1.00 98.56 94 SER A C 1
ATOM 679 O O . SER A 1 94 ? 3.656 -0.306 -1.490 1.00 98.56 94 SER A O 1
ATOM 681 N N . GLY A 1 95 ? 5.682 0.629 -1.736 1.00 98.62 95 GLY A N 1
ATOM 682 C CA . GLY A 1 95 ? 5.519 1.658 -0.708 1.00 98.62 95 GLY A CA 1
ATOM 683 C C . GLY A 1 95 ? 4.469 2.720 -1.015 1.00 98.62 95 GLY A C 1
ATOM 684 O O . GLY A 1 95 ? 3.946 3.335 -0.087 1.00 98.62 95 GLY A O 1
ATOM 685 N N . ALA A 1 96 ? 4.139 2.932 -2.288 1.00 98.75 96 ALA A N 1
ATOM 686 C CA . ALA A 1 96 ? 3.145 3.911 -2.716 1.00 98.75 96 ALA A CA 1
ATOM 687 C C . ALA A 1 96 ? 1.720 3.333 -2.812 1.00 98.75 96 ALA A C 1
ATOM 689 O O . ALA A 1 96 ? 0.763 4.097 -2.943 1.00 98.75 96 ALA A O 1
ATOM 690 N N . CYS A 1 97 ? 1.562 2.008 -2.723 1.00 98.50 97 CYS A N 1
ATOM 691 C CA . CYS A 1 97 ? 0.306 1.308 -2.997 1.00 98.50 97 CYS A CA 1
ATOM 692 C C . CYS A 1 97 ? -0.866 1.799 -2.126 1.00 98.50 97 CYS A C 1
ATOM 694 O O . CYS A 1 97 ? -1.931 2.131 -2.646 1.00 98.50 97 CYS A O 1
ATOM 696 N N . ALA A 1 98 ? -0.646 1.976 -0.818 1.00 98.50 98 ALA A N 1
ATOM 697 C CA . ALA A 1 98 ? -1.680 2.479 0.089 1.00 98.50 98 ALA A CA 1
ATOM 698 C C . ALA A 1 98 ? -2.166 3.895 -0.278 1.00 98.50 98 ALA A C 1
ATOM 700 O O . ALA A 1 98 ? -3.362 4.186 -0.214 1.00 98.50 98 ALA A O 1
ATOM 701 N N . LEU A 1 99 ? -1.253 4.779 -0.700 1.00 98.75 99 LEU A N 1
ATOM 702 C CA . LEU A 1 99 ? -1.621 6.124 -1.144 1.00 98.75 99 LEU A CA 1
ATOM 703 C C . LEU A 1 99 ? -2.353 6.095 -2.491 1.00 98.75 99 LEU A C 1
ATOM 705 O O . LEU A 1 99 ? -3.264 6.894 -2.698 1.00 98.75 99 LEU A O 1
ATOM 709 N N . ALA A 1 100 ? -1.973 5.185 -3.390 1.00 98.75 100 ALA A N 1
ATOM 710 C CA . ALA A 1 100 ? -2.590 5.040 -4.705 1.00 98.75 100 ALA A CA 1
ATOM 711 C C . ALA A 1 100 ? -4.097 4.799 -4.606 1.00 98.75 100 ALA A C 1
ATOM 713 O O . ALA A 1 100 ? -4.871 5.527 -5.224 1.00 98.75 100 ALA A O 1
ATOM 714 N N . ALA A 1 101 ? -4.521 3.867 -3.750 1.00 98.56 101 ALA A N 1
ATOM 715 C CA . ALA A 1 101 ? -5.939 3.608 -3.515 1.00 98.56 101 ALA A CA 1
ATOM 716 C C . ALA A 1 101 ? -6.689 4.839 -2.974 1.00 98.56 101 ALA A C 1
ATOM 718 O O . ALA A 1 101 ? -7.813 5.115 -3.399 1.00 98.56 101 ALA A O 1
ATOM 719 N N . LEU A 1 102 ? -6.073 5.613 -2.073 1.00 98.25 102 LEU A N 1
ATOM 720 C CA . LEU A 1 102 ? -6.683 6.829 -1.531 1.00 98.25 102 LEU A CA 1
ATOM 721 C C . LEU A 1 102 ? -6.840 7.919 -2.604 1.00 98.25 102 LEU A C 1
ATOM 723 O O . LEU A 1 102 ? -7.914 8.501 -2.738 1.00 98.25 102 LEU A O 1
ATOM 727 N N . LEU A 1 103 ? -5.790 8.185 -3.388 1.00 98.19 103 LEU A N 1
ATOM 728 C CA . LEU A 1 103 ? -5.813 9.207 -4.443 1.00 98.19 103 LEU A CA 1
ATOM 729 C C . LEU A 1 103 ? -6.752 8.837 -5.597 1.00 98.19 103 LEU A C 1
ATOM 731 O O . LEU A 1 103 ? -7.397 9.718 -6.163 1.00 98.19 103 LEU A O 1
ATOM 735 N N . ALA A 1 104 ? -6.858 7.547 -5.916 1.00 98.06 104 ALA A N 1
ATOM 736 C CA . ALA A 1 104 ? -7.770 7.027 -6.930 1.00 98.06 104 ALA A CA 1
ATOM 737 C C . ALA A 1 104 ? -9.235 6.945 -6.456 1.00 98.06 104 ALA A C 1
ATOM 739 O O . ALA A 1 104 ? -10.112 6.550 -7.221 1.00 98.06 104 ALA A O 1
ATOM 740 N N . GLY A 1 105 ? -9.524 7.300 -5.197 1.00 97.44 105 GLY A N 1
ATOM 741 C CA . GLY A 1 105 ? -10.876 7.251 -4.638 1.00 97.44 105 GLY A CA 1
ATOM 742 C C . GLY A 1 105 ? -11.396 5.835 -4.377 1.00 97.44 105 GLY A C 1
ATOM 743 O O . GLY A 1 105 ? -12.598 5.655 -4.200 1.00 97.44 105 GLY A O 1
ATOM 744 N N . ARG A 1 106 ? -10.508 4.832 -4.326 1.00 97.25 106 ARG A N 1
ATOM 745 C CA . ARG A 1 106 ? -10.834 3.455 -3.907 1.00 97.25 106 ARG A CA 1
ATOM 746 C C . ARG A 1 106 ? -11.145 3.385 -2.413 1.00 97.25 106 ARG A C 1
ATOM 748 O O . ARG A 1 106 ? -11.870 2.500 -1.980 1.00 97.25 106 ARG A O 1
ATOM 755 N N . VAL A 1 107 ? -10.620 4.341 -1.646 1.00 96.69 107 VAL A N 1
ATOM 756 C CA . VAL A 1 107 ? -10.933 4.564 -0.232 1.00 96.69 107 VAL A CA 1
ATOM 757 C C . VAL A 1 107 ? -11.440 5.994 -0.070 1.00 96.69 107 VAL A C 1
ATOM 759 O O . VAL A 1 107 ? -10.726 6.941 -0.398 1.00 96.69 107 VAL A O 1
ATOM 762 N N . ASP A 1 108 ? -12.658 6.177 0.447 1.00 95.25 108 ASP A N 1
ATOM 763 C CA . ASP A 1 108 ? -13.171 7.520 0.744 1.00 95.25 108 ASP A CA 1
ATOM 764 C C . ASP A 1 108 ? -12.630 8.021 2.089 1.00 95.25 108 ASP A C 1
ATOM 766 O O . ASP A 1 108 ? -13.035 7.561 3.157 1.00 95.25 108 ASP A O 1
ATOM 770 N N . GLY A 1 109 ? -11.689 8.962 2.018 1.00 94.31 109 GLY A N 1
ATOM 771 C CA . GLY A 1 109 ? -11.103 9.638 3.175 1.00 94.31 109 GLY A CA 1
ATOM 772 C C . GLY A 1 109 ? -11.634 11.053 3.423 1.00 94.31 109 GLY A C 1
ATOM 773 O O . GLY A 1 109 ? -11.079 11.766 4.261 1.00 94.31 109 GLY A O 1
ATOM 774 N N . ARG A 1 110 ? -12.647 11.527 2.681 1.00 95.06 110 ARG A N 1
ATOM 775 C CA . ARG A 1 110 ? -13.083 12.933 2.758 1.00 95.06 110 ARG A CA 1
ATOM 776 C C . ARG A 1 110 ? -13.692 13.262 4.116 1.00 95.06 110 ARG A C 1
ATOM 778 O O . ARG A 1 110 ? -14.534 12.538 4.632 1.00 95.06 110 AR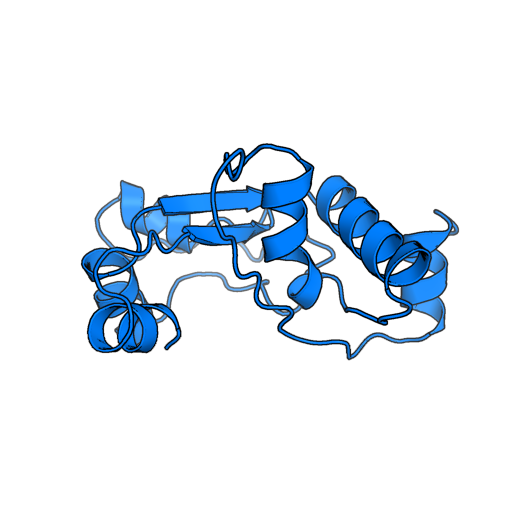G A O 1
ATOM 785 N N . GLY A 1 111 ? -13.270 14.391 4.685 1.00 95.94 111 GLY A N 1
ATOM 786 C CA . GLY A 1 111 ? -13.712 14.828 6.012 1.00 95.94 111 GLY A CA 1
ATOM 787 C C . GLY A 1 111 ? -13.130 14.011 7.171 1.00 95.94 111 GLY A C 1
ATOM 788 O O . GLY A 1 111 ? -13.471 14.279 8.320 1.00 95.94 111 GLY A O 1
ATOM 789 N N . LEU A 1 112 ? -12.241 13.049 6.896 1.00 96.25 112 LEU A N 1
ATOM 790 C CA . LEU A 1 112 ? -11.602 12.206 7.903 1.00 96.25 112 LEU A CA 1
ATOM 791 C C . LEU A 1 112 ? -10.145 12.615 8.135 1.00 96.25 112 LEU A C 1
ATOM 793 O O . LEU A 1 112 ? -9.488 13.229 7.293 1.00 96.25 112 LEU A O 1
ATOM 797 N N . ARG A 1 113 ? -9.615 12.222 9.294 1.00 96.50 113 ARG A N 1
ATOM 798 C CA . ARG A 1 113 ? -8.176 12.260 9.572 1.00 96.50 113 ARG A CA 1
ATOM 799 C C . ARG A 1 113 ? -7.573 10.938 9.113 1.00 96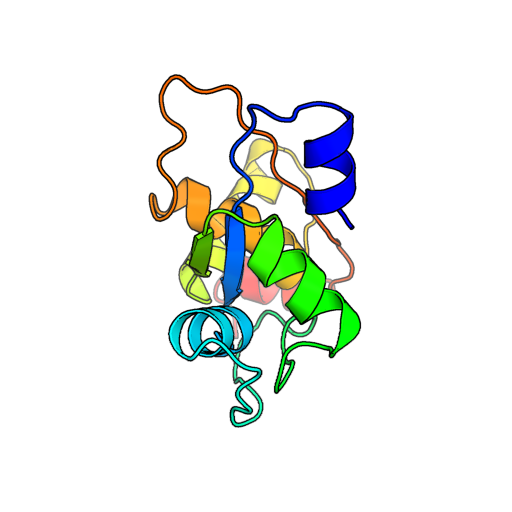.50 113 ARG A C 1
ATOM 801 O O . ARG A 1 113 ? -7.809 9.916 9.747 1.00 96.50 113 ARG A O 1
ATOM 808 N N . VAL A 1 114 ? -6.813 10.968 8.022 1.00 97.38 114 VAL A N 1
ATOM 809 C CA . VAL A 1 114 ? -6.274 9.760 7.383 1.00 97.38 114 VAL A CA 1
ATOM 810 C C . VAL A 1 114 ? -4.774 9.642 7.638 1.00 97.38 114 VAL A C 1
ATOM 812 O O . VAL A 1 114 ? -4.024 10.591 7.412 1.00 97.38 114 VAL A O 1
ATOM 815 N N . GLY 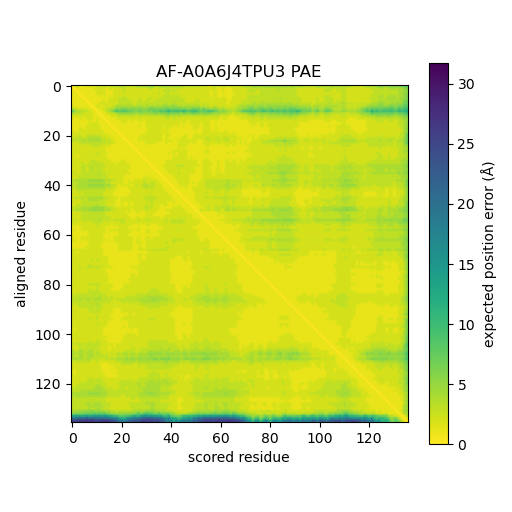A 1 115 ? -4.341 8.468 8.096 1.00 96.94 115 GLY A N 1
ATOM 816 C CA . GLY A 1 115 ? -2.936 8.068 8.110 1.00 96.94 115 GLY A CA 1
ATOM 817 C C . GLY A 1 115 ? -2.657 7.116 6.951 1.00 96.94 115 GLY A C 1
ATOM 818 O O . GLY A 1 115 ? -3.441 6.204 6.710 1.00 96.94 115 GLY A O 1
ATOM 819 N N . VAL A 1 116 ? -1.547 7.321 6.241 1.00 98.00 116 VAL A N 1
ATOM 820 C CA . VAL A 1 116 ? -1.112 6.446 5.144 1.00 98.00 116 VAL A CA 1
ATOM 821 C C . VAL A 1 116 ? 0.290 5.940 5.447 1.00 98.00 116 VAL A C 1
ATOM 823 O O . VAL A 1 116 ? 1.193 6.729 5.727 1.00 98.00 116 VAL A O 1
ATOM 826 N N . THR A 1 117 ? 0.481 4.624 5.400 1.00 97.88 117 THR A N 1
ATOM 827 C CA . THR A 1 117 ? 1.802 4.012 5.554 1.00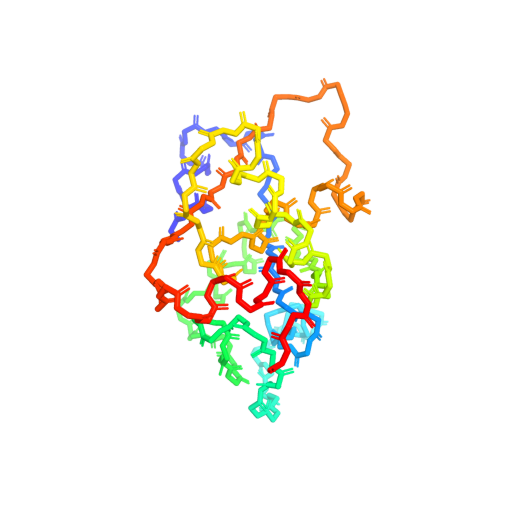 97.88 117 THR A CA 1
ATOM 828 C C . THR A 1 117 ? 2.541 4.035 4.221 1.00 97.88 117 THR A C 1
ATOM 830 O O . THR A 1 117 ? 2.074 3.455 3.247 1.00 97.88 117 THR A O 1
ATOM 833 N N . LEU A 1 118 ? 3.714 4.670 4.200 1.00 98.50 118 LEU A N 1
ATOM 834 C CA . LEU A 1 118 ? 4.674 4.587 3.099 1.00 98.50 118 LEU A CA 1
ATOM 835 C C . LEU A 1 118 ? 5.723 3.541 3.484 1.00 98.50 118 LEU A C 1
ATOM 837 O O . LEU A 1 118 ? 6.577 3.815 4.327 1.00 98.50 118 LEU A O 1
ATOM 841 N N . SER A 1 119 ? 5.613 2.320 2.958 1.00 97.88 119 SER A N 1
ATOM 842 C CA . SER A 1 119 ? 6.359 1.178 3.513 1.00 97.88 119 SER A CA 1
ATOM 843 C C . SER A 1 119 ? 7.833 1.108 3.103 1.00 97.88 119 SER A C 1
ATOM 845 O O . SER A 1 119 ? 8.605 0.442 3.790 1.00 97.88 119 SER A O 1
ATOM 847 N N . GLY A 1 120 ? 8.239 1.773 2.017 1.00 98.06 120 GLY A N 1
ATOM 848 C CA . GLY A 1 120 ? 9.598 1.663 1.487 1.00 98.06 120 GLY A CA 1
ATOM 849 C C . GLY A 1 120 ? 9.922 2.654 0.370 1.00 98.06 120 GLY A C 1
ATOM 850 O O . GLY A 1 120 ? 9.036 3.219 -0.272 1.00 98.06 120 GLY A O 1
ATOM 851 N N . GLY A 1 121 ? 11.218 2.867 0.149 1.00 97.94 121 GLY A N 1
ATOM 852 C CA . GLY A 1 121 ? 11.776 3.750 -0.882 1.00 97.94 121 GLY A CA 1
ATOM 853 C C . GLY A 1 121 ? 12.958 3.126 -1.627 1.00 97.94 121 GLY A C 1
ATOM 854 O O . GLY A 1 121 ? 13.760 3.848 -2.213 1.00 97.94 121 GLY A O 1
ATOM 855 N N . ASN A 1 122 ? 13.099 1.799 -1.575 1.00 98.12 122 ASN A N 1
ATOM 856 C CA . ASN A 1 122 ? 14.223 1.059 -2.133 1.00 98.12 122 ASN A CA 1
ATOM 857 C C . ASN A 1 122 ? 13.980 0.780 -3.617 1.00 98.12 122 ASN A C 1
ATOM 859 O O . ASN A 1 122 ? 13.533 -0.291 -4.018 1.00 98.12 122 ASN A O 1
ATOM 863 N N . VAL A 1 123 ? 14.292 1.761 -4.457 1.00 97.81 123 VAL A N 1
ATOM 864 C CA . VAL A 1 123 ? 14.116 1.660 -5.906 1.00 97.81 123 VAL A CA 1
ATOM 865 C C . VAL A 1 123 ? 15.381 2.109 -6.627 1.00 97.81 123 VAL A C 1
ATOM 867 O O . VAL A 1 123 ? 15.993 3.116 -6.273 1.00 97.81 123 VAL A O 1
ATOM 870 N N . ASP A 1 124 ? 15.783 1.354 -7.652 1.00 97.69 124 ASP A N 1
ATOM 871 C CA . ASP A 1 124 ? 16.878 1.761 -8.532 1.00 97.69 124 ASP A CA 1
ATOM 872 C C . ASP A 1 124 ? 16.551 3.098 -9.215 1.00 97.69 124 ASP A C 1
ATOM 874 O O . ASP A 1 124 ? 15.432 3.312 -9.690 1.00 97.69 124 ASP A O 1
ATOM 878 N N . VAL A 1 125 ? 17.540 3.991 -9.306 1.00 97.19 125 VAL A N 1
ATOM 879 C CA . VAL A 1 125 ? 17.341 5.352 -9.823 1.00 97.19 125 VAL A CA 1
ATOM 880 C C . VAL A 1 125 ? 16.833 5.356 -11.266 1.00 97.19 125 VAL A C 1
ATOM 882 O O . VAL A 1 125 ? 16.000 6.194 -11.616 1.00 97.19 125 VAL A O 1
ATOM 885 N N . ARG A 1 126 ? 17.294 4.418 -12.108 1.00 97.06 126 ARG A N 1
ATOM 886 C CA . ARG A 1 126 ? 16.863 4.337 -13.510 1.00 97.06 126 ARG A CA 1
ATOM 887 C C . ARG A 1 126 ? 15.434 3.830 -13.582 1.00 97.06 126 ARG A C 1
ATOM 889 O O . ARG A 1 126 ? 14.636 4.404 -14.315 1.00 97.06 126 ARG A O 1
ATOM 896 N N . ARG A 1 127 ? 15.094 2.810 -12.787 1.00 96.94 127 ARG A N 1
ATOM 897 C CA . ARG A 1 127 ? 13.718 2.298 -12.699 1.00 96.94 127 ARG A CA 1
ATOM 898 C C . ARG A 1 127 ? 12.751 3.362 -12.182 1.00 96.94 127 ARG A C 1
ATOM 900 O O . ARG A 1 127 ? 11.672 3.516 -12.744 1.00 96.94 127 ARG A O 1
ATOM 907 N N . PHE A 1 128 ? 13.132 4.118 -11.156 1.00 97.94 128 PHE A N 1
ATOM 908 C CA . PHE A 1 128 ? 12.317 5.213 -10.633 1.00 97.94 128 PHE A CA 1
ATOM 909 C C . PHE A 1 128 ? 12.074 6.289 -11.694 1.00 97.94 128 PHE A C 1
ATOM 911 O O . PHE A 1 128 ? 10.928 6.654 -11.952 1.00 97.94 128 PHE A O 1
ATOM 918 N N . ALA A 1 129 ? 13.136 6.747 -12.365 1.00 97.31 129 ALA A N 1
ATOM 919 C CA . ALA A 1 129 ? 13.022 7.723 -13.442 1.00 97.31 129 ALA A CA 1
ATOM 920 C C . ALA A 1 129 ? 12.147 7.207 -14.597 1.00 97.31 129 ALA A C 1
ATOM 922 O 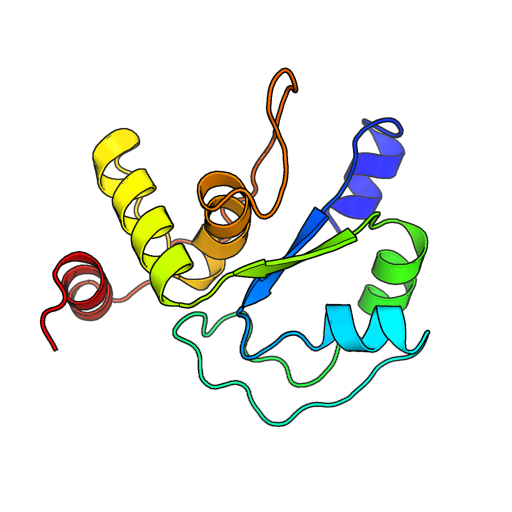O . ALA A 1 129 ? 11.284 7.942 -15.069 1.00 97.31 129 ALA A O 1
ATOM 923 N N . ALA A 1 130 ? 12.317 5.948 -15.011 1.00 97.25 130 ALA A N 1
ATOM 924 C CA . ALA A 1 130 ? 11.505 5.303 -16.043 1.00 97.25 130 ALA A CA 1
ATOM 925 C C . ALA A 1 130 ? 10.010 5.322 -15.686 1.00 97.25 130 ALA A C 1
ATOM 927 O O . ALA A 1 130 ? 9.194 5.834 -16.453 1.00 97.25 130 ALA A O 1
ATOM 928 N N . LEU A 1 131 ? 9.655 4.874 -14.475 1.00 97.06 131 LEU A N 1
ATOM 929 C CA . LEU A 1 131 ? 8.271 4.883 -13.985 1.00 97.06 131 LEU A CA 1
ATOM 930 C C . LEU A 1 131 ? 7.687 6.303 -13.939 1.00 97.06 131 LEU A C 1
ATOM 932 O O . LEU A 1 131 ? 6.559 6.526 -14.371 1.00 97.06 131 LEU A O 1
ATOM 936 N N . LEU A 1 132 ? 8.462 7.291 -13.482 1.00 96.19 132 LEU A N 1
ATOM 937 C CA . LEU A 1 132 ? 8.005 8.681 -13.391 1.00 96.19 132 LEU A CA 1
ATOM 938 C C . LEU A 1 132 ? 8.006 9.445 -14.717 1.00 96.19 132 LEU A C 1
ATOM 940 O O . LEU A 1 132 ? 7.483 10.555 -14.778 1.00 96.19 132 LEU A O 1
ATOM 944 N N . THR A 1 133 ? 8.588 8.924 -15.784 1.00 93.12 133 THR A N 1
ATOM 945 C CA . THR A 1 133 ? 8.633 9.629 -17.078 1.00 93.12 133 THR A CA 1
ATOM 946 C C . THR A 1 133 ? 7.873 8.893 -18.171 1.00 93.12 133 THR A C 1
ATOM 948 O O . THR A 1 133 ? 7.606 9.480 -19.215 1.00 93.12 133 THR A O 1
ATOM 951 N N . GLY A 1 134 ? 7.503 7.630 -17.937 1.00 84.81 134 GLY A N 1
ATOM 952 C CA . GLY A 1 134 ? 6.964 6.747 -18.968 1.00 84.81 134 GLY A CA 1
ATOM 953 C C . GLY A 1 134 ? 8.015 6.318 -19.997 1.00 84.81 134 GLY A C 1
ATOM 954 O O . GLY A 1 134 ? 7.659 5.721 -21.012 1.00 84.81 134 GLY A O 1
ATOM 955 N N . LEU A 1 135 ? 9.297 6.623 -19.759 1.00 71.62 135 LEU A N 1
ATOM 956 C CA . LEU A 1 135 ? 10.401 6.174 -20.599 1.00 71.62 135 LEU A CA 1
ATOM 957 C C . LEU A 1 135 ? 10.651 4.691 -20.313 1.00 71.62 135 LEU A C 1
ATOM 959 O O . LEU A 1 135 ? 10.906 4.319 -19.169 1.00 71.62 135 LEU A O 1
ATOM 963 N N . ARG A 1 136 ? 10.526 3.856 -21.348 1.00 52.81 136 ARG A N 1
ATOM 964 C CA . ARG A 1 136 ? 10.869 2.429 -21.302 1.00 52.81 136 ARG A CA 1
ATOM 965 C C . ARG A 1 136 ? 12.353 2.220 -21.554 1.00 52.81 136 ARG A C 1
ATOM 967 O O . ARG A 1 136 ? 12.881 2.898 -22.463 1.00 52.81 136 ARG A O 1
#

Solvent-accessible surface area (backbone atoms only — not comparable to full-atom values): 7708 Å² total; per-residue (Å²): 106,70,46,63,52,37,53,75,77,39,66,88,60,86,37,73,47,60,31,48,59,63,28,44,25,57,46,52,10,58,77,66,75,42,81,36,78,51,70,74,30,78,62,78,31,67,88,50,48,51,35,46,54,50,78,71,58,43,61,50,42,75,72,51,44,78,43,59,50,54,24,47,64,67,42,16,43,52,30,32,42,47,36,39,77,74,70,67,43,74,50,19,48,49,15,17,30,52,48,10,20,45,78,71,59,72,42,90,55,82,98,56,91,80,86,75,69,71,77,41,50,87,57,58,69,68,61,50,50,23,62,69,66,73,53,128